Protein 4R80 (pdb70)

B-factor: mean 27.68, std 13.17, range [6.83, 86.43]

Structure (mmCIF, N/CA/C/O backbone):
data_4R80
#
_entry.id   4R80
#
_cell.length_a   56.139
_cell.length_b   70.619
_cell.length_c   41.040
_cell.angle_alpha   90.000
_cell.angle_beta   113.160
_cell.angle_gamma   90.000
#
_symmetry.space_group_name_H-M   'C 1 2 1'
#
loop_
_entity.id
_entity.type
_entity.pdbx_description
1 polymer OR486
2 water water
#
loop_
_atom_site.group_PDB
_atom_site.id
_atom_site.type_symbol
_atom_site.label_atom_id
_atom_site.label_alt_id
_atom_site.label_comp_id
_atom_site.label_asym_id
_atom_site.label_entity_id
_atom_site.label_seq_id
_atom_site.pdbx_PDB_ins_code
_atom_site.Cartn_x
_atom_site.Cartn_y
_atom_site.Cartn_z
_atom_site.occupancy
_atom_site.B_iso_or_equiv
_atom_site.auth_seq_id
_atom_site.auth_comp_id
_atom_site.auth_asym_id
_atom_site.auth_atom_id
_atom_site.pdbx_PDB_model_num
ATOM 1 N N . PRO A 1 2 ? 35.432 -0.708 7.647 1.00 49.13 1 PRO A N 1
ATOM 2 C CA . PRO A 1 2 ? 35.959 0.478 8.332 1.00 38.65 1 PRO A CA 1
ATOM 3 C C . PRO A 1 2 ? 36.620 1.469 7.374 1.00 28.53 1 PRO A C 1
ATOM 4 O O . PRO A 1 2 ? 36.946 1.110 6.240 1.00 28.02 1 PRO A O 1
ATOM 8 N N . SER A 1 3 ? 36.815 2.698 7.838 1.00 22.66 2 SER A N 1
ATOM 9 C CA . SER A 1 3 ? 37.414 3.747 7.016 1.00 31.33 2 SER A CA 1
ATOM 10 C C . SER A 1 3 ? 38.879 3.483 6.687 1.00 20.81 2 SER A C 1
ATOM 11 O O . SER A 1 3 ? 39.541 2.667 7.323 1.00 24.00 2 SER A O 1
ATOM 14 N N . GLU A 1 4 ? 39.374 4.194 5.674 1.00 14.67 3 GLU A N 1
ATOM 15 C CA . GLU A 1 4 ? 40.759 4.083 5.233 1.00 27.63 3 GLU A CA 1
ATOM 16 C C . GLU A 1 4 ? 41.791 4.401 6.321 1.00 31.10 3 GLU A C 1
ATOM 17 O O . GLU A 1 4 ? 42.779 3.680 6.473 1.00 26.33 3 GLU A O 1
ATOM 23 N N . GLU A 1 5 ? 41.560 5.471 7.070 1.00 17.43 4 GLU A N 1
ATOM 24 C CA . GLU A 1 5 ? 42.500 5.906 8.102 1.00 21.60 4 GLU A CA 1
ATOM 25 C C . GLU A 1 5 ? 42.452 5.027 9.349 1.00 18.74 4 GLU A C 1
ATOM 26 O O . GLU A 1 5 ? 43.455 4.852 10.041 1.00 25.77 4 GLU A O 1
ATOM 32 N N . GLU A 1 6 ? 41.281 4.463 9.616 1.00 17.77 5 GLU A N 1
ATOM 33 C CA . GLU A 1 6 ? 41.068 3.599 10.768 1.00 23.67 5 GLU A CA 1
ATOM 34 C C . GLU A 1 6 ? 41.805 2.277 10.586 1.00 26.69 5 GLU A C 1
ATOM 35 O O . GLU A 1 6 ? 42.305 1.695 11.547 1.00 20.55 5 GLU A O 1
ATOM 41 N N . GLU A 1 7 ? 41.870 1.811 9.341 1.00 17.90 6 GLU A N 1
ATOM 42 C CA . GLU A 1 7 ? 42.522 0.544 9.030 1.00 16.74 6 GLU A CA 1
ATOM 43 C C . GLU A 1 7 ? 44.038 0.687 8.982 1.00 21.73 6 GLU A C 1
ATOM 44 O O . GLU A 1 7 ? 44.765 -0.227 9.367 1.00 15.35 6 GLU A O 1
ATOM 50 N N . LYS A 1 8 ? 44.511 1.833 8.501 1.00 20.12 7 LYS A N 1
ATOM 51 C CA . LYS A 1 8 ? 45.940 2.115 8.490 1.00 22.09 7 LYS A CA 1
ATOM 52 C C . LYS A 1 8 ? 46.464 2.272 9.911 1.00 15.05 7 LYS A C 1
ATOM 53 O O . LYS A 1 8 ? 47.587 1.875 10.215 1.00 14.11 7 LYS A O 1
ATOM 59 N N . ARG A 1 9 ? 45.646 2.862 10.774 1.00 10.74 8 ARG A N 1
ATOM 60 C CA . ARG A 1 9 ? 46.032 3.075 12.164 1.00 17.60 8 ARG A CA 1
ATOM 61 C C . ARG A 1 9 ? 46.185 1.757 12.922 1.00 14.92 8 ARG A C 1
ATOM 62 O O . ARG A 1 9 ? 47.174 1.549 13.627 1.00 8.90 8 ARG A O 1
ATOM 70 N N . ARG A 1 10 ? 45.207 0.870 12.767 1.00 14.08 9 ARG A N 1
ATOM 71 C CA . ARG A 1 10 ? 45.243 -0.438 13.412 1.00 14.69 9 ARG A CA 1
ATOM 72 C C . ARG A 1 10 ? 46.399 -1.294 12.889 1.00 11.68 9 ARG A C 1
ATOM 73 O O . ARG A 1 10 ? 47.117 -1.928 13.665 1.00 12.65 9 ARG A O 1
ATOM 81 N N . ALA A 1 11 ? 46.580 -1.298 11.571 1.00 9.90 10 ALA A N 1
ATOM 82 C CA . ALA A 1 11 ? 47.635 -2.091 10.949 1.00 18.91 10 ALA A CA 1
ATOM 83 C C . ALA A 1 11 ? 49.004 -1.600 11.389 1.00 15.03 10 ALA A C 1
ATOM 84 O O . ALA A 1 11 ? 49.913 -2.399 11.610 1.00 12.19 10 ALA A O 1
ATOM 86 N N . LYS A 1 12 ? 49.145 -0.286 11.522 1.00 7.37 11 LYS A N 1
ATOM 87 C CA . LYS A 1 12 ? 50.406 0.296 11.963 1.00 13.14 11 LYS A CA 1
ATOM 88 C C . LYS A 1 12 ? 50.715 -0.097 13.404 1.00 14.33 11 LYS A C 1
ATOM 89 O O . LYS A 1 12 ? 51.861 -0.396 13.741 1.00 11.73 11 LYS A O 1
ATOM 95 N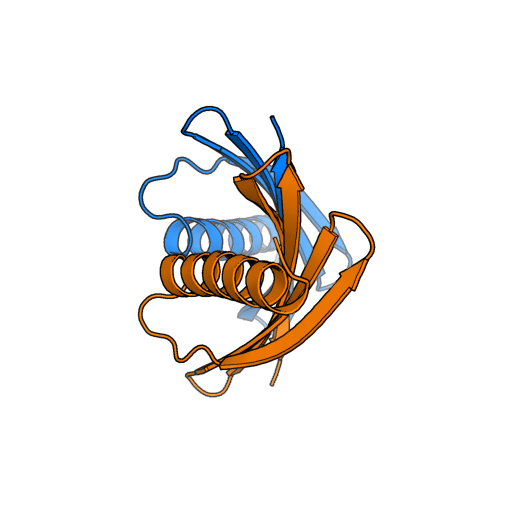 N . GLN A 1 13 ? 49.688 -0.102 14.249 1.00 12.02 12 GLN A N 1
ATOM 96 C CA . GLN A 1 13 ? 49.858 -0.447 15.656 1.00 15.49 12 GLN A CA 1
ATOM 97 C C . GLN A 1 13 ? 50.111 -1.938 15.860 1.00 12.04 12 GLN A C 1
ATOM 98 O O . GLN A 1 13 ? 50.891 -2.326 16.730 1.00 14.24 12 GLN A O 1
ATOM 104 N N . VAL A 1 14 ? 49.461 -2.769 15.051 1.00 10.69 13 VAL A N 1
ATOM 105 C CA . VAL A 1 14 ? 49.692 -4.208 15.090 1.00 12.61 13 VAL A CA 1
ATOM 106 C C . VAL A 1 14 ? 51.126 -4.472 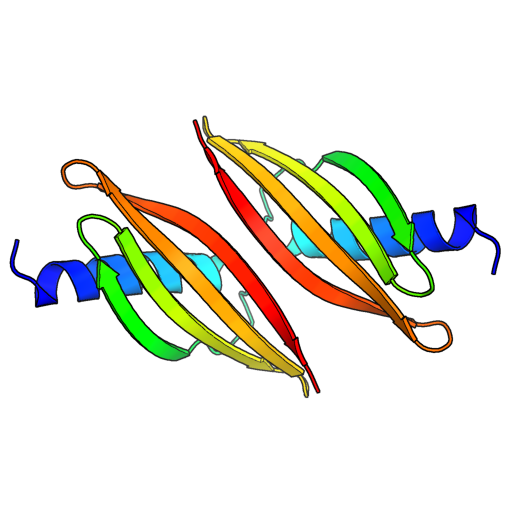14.659 1.00 12.43 13 VAL A C 1
ATOM 107 O O . VAL A 1 14 ? 51.838 -5.279 15.258 1.00 15.82 13 VAL A O 1
ATOM 111 N N . ALA A 1 15 ? 51.541 -3.763 13.618 1.00 15.19 14 ALA A N 1
ATOM 112 C CA . ALA A 1 15 ? 52.885 -3.880 13.078 1.00 12.78 14 ALA A CA 1
ATOM 113 C C . ALA A 1 15 ? 53.942 -3.394 14.064 1.00 12.82 14 ALA A C 1
ATOM 114 O O . ALA A 1 15 ? 54.966 -4.048 14.259 1.00 10.73 14 ALA A O 1
ATOM 116 N N . LYS A 1 16 ? 53.688 -2.246 14.684 1.00 13.08 15 LYS A N 1
ATOM 117 C CA . LYS A 1 16 ? 54.650 -1.642 15.598 1.00 13.08 15 LYS A CA 1
ATOM 118 C C . LYS A 1 16 ? 54.793 -2.444 16.889 1.00 15.11 15 LYS A C 1
ATOM 119 O O . LYS A 1 16 ? 55.899 -2.612 17.403 1.00 11.88 15 LYS A O 1
ATOM 125 N N . GLU A 1 17 ? 53.673 -2.940 17.405 1.00 12.44 16 GLU A N 1
ATOM 126 C CA . GLU A 1 17 ? 53.690 -3.772 18.603 1.00 17.90 16 GLU A CA 1
ATOM 127 C C . GLU A 1 17 ? 54.466 -5.051 18.326 1.00 16.95 16 GLU A C 1
ATOM 128 O O . GLU A 1 17 ? 55.174 -5.564 19.192 1.00 14.28 16 GLU A O 1
ATOM 134 N N . LYS A 1 18 ? 54.323 -5.567 17.105 1.00 10.73 17 LYS A N 1
ATOM 135 C CA . LYS A 1 18 ? 55.078 -6.730 16.665 1.00 17.12 17 LYS A CA 1
ATOM 136 C C . LYS A 1 18 ? 56.585 -6.482 16.683 1.00 18.84 17 LYS A C 1
ATOM 137 O O . LYS A 1 18 ? 57.361 -7.336 17.100 1.00 17.74 17 LYS A O 1
ATOM 143 N N . ILE A 1 19 ? 56.994 -5.299 16.226 1.00 10.98 18 ILE A N 1
ATOM 144 C CA . ILE A 1 19 ? 58.408 -4.945 16.209 1.00 15.03 18 ILE A CA 1
ATOM 145 C C . ILE A 1 19 ? 58.941 -4.686 17.617 1.00 17.93 18 ILE A C 1
ATOM 146 O O . ILE A 1 19 ? 60.072 -5.058 17.938 1.00 17.62 18 ILE A O 1
ATOM 151 N N . LEU A 1 20 ? 58.121 -4.061 18.457 1.00 20.64 19 LEU A N 1
ATOM 152 C CA . LEU A 1 20 ? 58.503 -3.776 19.838 1.00 22.53 19 LEU A CA 1
ATOM 153 C C . LEU A 1 20 ? 58.763 -5.052 20.638 1.00 21.26 19 LEU A C 1
ATOM 154 O O . LEU A 1 20 ? 59.675 -5.101 21.464 1.00 31.42 19 LEU A O 1
ATOM 159 N N . GLU A 1 21 ? 57.956 -6.078 20.392 1.00 12.02 20 GLU A N 1
ATOM 160 C CA . GLU A 1 21 ? 58.108 -7.359 21.077 1.00 28.59 20 GLU A CA 1
ATOM 161 C C . GLU A 1 21 ? 59.414 -8.053 20.701 1.00 23.32 20 GLU A C 1
ATOM 162 O O . GLU A 1 21 ? 60.096 -8.621 21.554 1.00 27.77 20 GLU A O 1
ATOM 168 N N . GLN A 1 22 ? 59.756 -8.003 19.416 1.00 18.29 21 GLN A N 1
ATOM 169 C CA . GLN A 1 22 ? 60.977 -8.625 18.918 1.00 17.09 21 GLN A CA 1
ATOM 170 C C . GLN A 1 22 ? 62.207 -7.779 19.235 1.00 21.34 21 GLN A C 1
ATOM 171 O O . GLN A 1 22 ? 63.337 -8.260 19.164 1.00 22.42 21 GLN A O 1
ATOM 177 N N . ASN A 1 23 ? 61.981 -6.516 19.583 1.00 20.93 22 ASN A N 1
ATOM 178 C CA . ASN A 1 23 ? 63.072 -5.604 19.907 1.00 22.28 22 ASN A CA 1
ATOM 179 C C . ASN A 1 23 ? 62.775 -4.808 21.175 1.00 30.47 22 ASN A C 1
ATOM 180 O O . ASN A 1 23 ? 62.407 -3.637 21.109 1.00 44.13 22 ASN A O 1
ATOM 185 N N . PRO A 1 24 ? 62.939 -5.463 22.342 1.00 25.10 23 PRO A N 1
ATOM 186 C CA . PRO A 1 24 ? 62.573 -4.912 23.656 1.00 35.12 23 PRO A CA 1
ATOM 187 C C . PRO A 1 24 ? 63.259 -3.599 24.012 1.00 47.04 23 PRO A C 1
ATOM 188 O O . PRO A 1 24 ? 62.581 -2.632 24.361 1.00 55.86 23 PRO A O 1
ATOM 192 N N . SER A 1 25 ? 64.583 -3.559 23.925 1.00 36.64 24 SER A N 1
ATOM 193 C CA . SER A 1 25 ? 65.325 -2.363 24.296 1.00 45.82 24 SER A CA 1
ATOM 194 C C . SER A 1 25 ? 65.522 -1.459 23.088 1.00 61.39 24 SER A C 1
ATOM 195 O O . SER A 1 25 ? 66.646 -1.048 22.794 1.00 69.10 24 SER A O 1
ATOM 198 N N . SER A 1 26 ? 64.435 -1.149 22.396 1.00 50.50 25 SER A N 1
ATOM 199 C CA . SER A 1 26 ? 64.533 -0.385 21.159 1.00 39.54 25 SER A CA 1
ATOM 200 C C . SER A 1 26 ? 63.439 0.661 21.003 1.00 45.41 25 SER A C 1
ATOM 201 O O . SER A 1 26 ? 62.302 0.462 21.427 1.00 40.18 25 SER A O 1
ATOM 204 N N . LYS A 1 27 ? 63.804 1.786 20.389 1.00 37.69 26 LYS A N 1
ATOM 205 C CA . LYS A 1 27 ? 62.843 2.810 19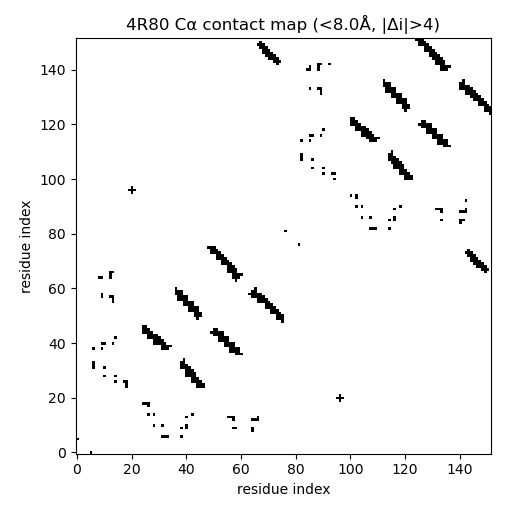.997 1.00 39.81 26 LYS A CA 1
ATOM 206 C C . LYS A 1 27 ? 62.468 2.651 18.530 1.00 31.56 26 LYS A C 1
ATOM 207 O O . LYS A 1 27 ? 63.322 2.730 17.649 1.00 31.55 26 LYS A O 1
ATOM 213 N N . VAL A 1 28 ? 61.182 2.438 18.277 1.00 27.27 27 VAL A N 1
ATOM 214 C CA . VAL A 1 28 ? 60.702 2.125 16.939 1.00 24.63 27 VAL A CA 1
ATOM 215 C C . VAL A 1 28 ? 59.864 3.263 16.368 1.00 30.73 27 VAL A C 1
ATOM 216 O O . VAL A 1 28 ? 58.869 3.672 16.965 1.00 36.63 27 VAL A O 1
ATOM 220 N N . GLN A 1 29 ? 60.272 3.772 15.210 1.00 21.37 28 GLN A N 1
ATOM 221 C CA . GLN A 1 29 ? 59.507 4.812 14.532 1.00 27.91 28 GLN A CA 1
ATOM 222 C C . GLN A 1 29 ? 58.923 4.292 13.220 1.00 23.08 28 GLN A C 1
ATOM 223 O O . GLN A 1 29 ? 59.565 3.530 12.498 1.00 16.60 28 GLN A O 1
ATOM 229 N N . VAL A 1 30 ? 57.693 4.702 12.928 1.00 25.60 29 VAL A N 1
ATOM 230 C CA . VAL A 1 30 ? 57.030 4.325 11.686 1.00 19.10 29 VAL A CA 1
ATOM 231 C C . VAL A 1 30 ? 57.184 5.443 10.666 1.00 16.98 29 VAL A C 1
ATOM 232 O O . VAL A 1 30 ? 56.836 6.591 10.938 1.00 23.11 29 VAL A O 1
ATOM 236 N N . ARG A 1 31 ? 57.701 5.106 9.489 1.00 20.16 30 ARG A N 1
ATOM 237 C CA . ARG A 1 31 ? 57.997 6.122 8.487 1.00 18.01 30 ARG A CA 1
ATOM 238 C C . ARG A 1 31 ? 56.947 6.217 7.388 1.00 11.26 30 ARG A C 1
ATOM 239 O O . ARG A 1 31 ? 56.731 7.291 6.827 1.00 16.09 30 ARG A O 1
ATOM 247 N N . ARG A 1 32 ? 56.298 5.102 7.078 1.00 13.70 31 ARG A N 1
ATOM 248 C CA . ARG A 1 32 ? 55.268 5.113 6.047 1.00 12.44 31 ARG A CA 1
ATOM 249 C C . ARG A 1 32 ? 54.285 3.960 6.191 1.00 15.13 31 ARG A C 1
ATOM 250 O O . ARG A 1 32 ? 54.668 2.828 6.487 1.00 12.62 31 ARG A O 1
ATOM 258 N N . VAL A 1 33 ? 53.011 4.267 5.984 1.00 22.93 32 VAL A N 1
ATOM 259 C CA . VAL A 1 33 ? 51.969 3.255 5.966 1.00 21.15 32 VAL A CA 1
ATOM 260 C C . VAL A 1 33 ? 51.259 3.316 4.622 1.00 18.72 32 VAL A C 1
ATOM 261 O O . VAL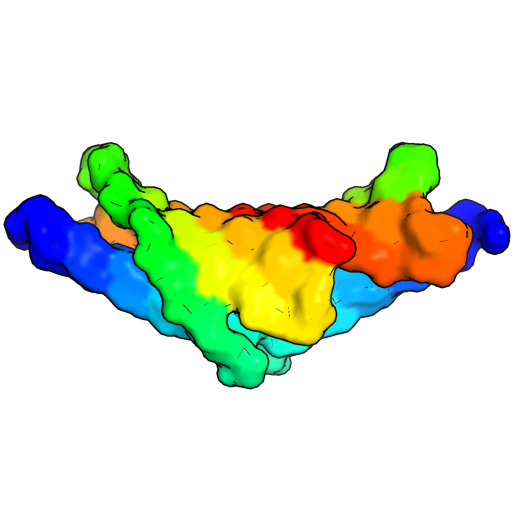 A 1 33 ? 50.811 4.379 4.194 1.00 23.67 32 VAL A O 1
ATOM 265 N N . GLN A 1 34 ? 51.161 2.171 3.957 1.00 16.15 33 GLN A N 1
ATOM 266 C CA . GLN A 1 34 ? 50.555 2.108 2.635 1.00 15.51 33 GLN A CA 1
ATOM 267 C C . GLN A 1 34 ? 49.575 0.949 2.525 1.00 16.36 33 GLN A C 1
ATOM 268 O O . GLN A 1 34 ? 49.872 -0.170 2.940 1.00 14.27 33 GLN A O 1
ATOM 274 N N . LYS A 1 35 ? 48.409 1.224 1.954 1.00 18.95 34 LYS A N 1
ATOM 275 C CA . LYS A 1 35 ? 47.359 0.223 1.841 1.00 19.34 34 LYS A CA 1
ATOM 276 C C . LYS A 1 35 ? 47.118 -0.172 0.391 1.00 16.32 34 LYS A C 1
ATOM 277 O O . LYS A 1 35 ? 47.006 0.680 -0.489 1.00 10.27 34 LYS A O 1
ATOM 283 N N . GLN A 1 36 ? 47.040 -1.478 0.160 1.00 20.70 35 GLN A N 1
ATOM 284 C CA . GLN A 1 36 ? 46.752 -2.025 -1.158 1.00 21.48 35 GLN A CA 1
ATOM 285 C C . GLN A 1 36 ? 45.739 -3.155 -1.012 1.00 18.09 35 GLN A C 1
ATOM 286 O O . GLN A 1 36 ? 46.106 -4.299 -0.750 1.00 17.92 35 GLN A O 1
ATOM 292 N N . GLY A 1 37 ? 44.462 -2.823 -1.171 1.00 18.05 36 GLY A N 1
ATOM 293 C CA . GLY A 1 37 ? 43.395 -3.792 -0.995 1.00 21.03 36 GLY A CA 1
ATOM 294 C C . GLY A 1 37 ? 43.190 -4.096 0.476 1.00 25.96 36 GLY A C 1
ATOM 295 O O . GLY A 1 37 ? 42.935 -3.193 1.268 1.00 29.70 36 GLY A O 1
ATOM 296 N N . ASN A 1 38 ? 43.304 -5.367 0.845 1.00 21.31 37 ASN A N 1
ATOM 297 C CA . ASN A 1 38 ? 43.216 -5.758 2.248 1.00 22.32 37 ASN A CA 1
ATOM 298 C C . ASN A 1 38 ? 44.600 -5.956 2.858 1.00 24.08 37 ASN A C 1
ATOM 299 O O . ASN A 1 38 ? 44.737 -6.462 3.972 1.00 16.42 37 ASN A O 1
ATOM 304 N N . THR A 1 39 ? 45.626 -5.560 2.111 1.00 21.10 38 THR A N 1
ATOM 305 C CA . THR A 1 39 ? 47.002 -5.679 2.573 1.00 2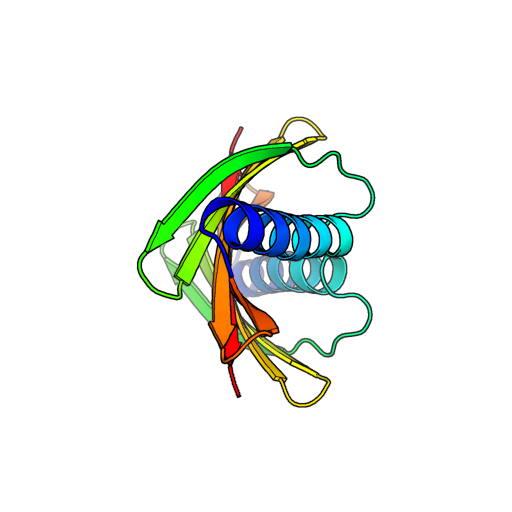1.20 38 THR A CA 1
ATOM 306 C C . THR A 1 39 ? 47.589 -4.302 2.862 1.00 22.77 38 THR A C 1
ATOM 307 O O . THR A 1 39 ? 47.539 -3.409 2.018 1.00 14.04 38 THR A O 1
ATOM 311 N N . ILE A 1 40 ? 48.142 -4.132 4.058 1.00 17.80 39 ILE A N 1
ATOM 312 C CA . ILE A 1 40 ? 48.776 -2.871 4.425 1.00 19.47 39 ILE A CA 1
ATOM 313 C C . ILE A 1 40 ? 50.262 -3.049 4.730 1.00 11.46 39 ILE A C 1
ATOM 314 O O . ILE A 1 40 ? 50.655 -3.924 5.502 1.00 13.43 39 ILE A O 1
ATOM 319 N N . ARG A 1 41 ? 51.082 -2.203 4.116 1.00 11.02 40 ARG A N 1
ATOM 320 C CA . ARG A 1 41 ? 52.528 -2.270 4.276 1.00 13.88 40 ARG A CA 1
ATOM 321 C C . ARG A 1 41 ? 53.029 -1.157 5.186 1.00 12.89 40 ARG A C 1
ATOM 322 O O . ARG A 1 41 ? 52.836 0.024 4.902 1.00 12.55 40 ARG A O 1
ATOM 330 N N . VAL A 1 42 ? 53.665 -1.544 6.287 1.00 9.53 41 VAL A N 1
ATOM 331 C CA . VAL A 1 42 ? 54.165 -0.582 7.260 1.00 11.36 41 VAL A CA 1
ATOM 332 C C . VAL A 1 42 ? 55.689 -0.607 7.302 1.00 12.46 41 VAL A C 1
ATOM 333 O O . VAL A 1 42 ? 56.301 -1.642 7.567 1.00 10.76 41 VAL A O 1
ATOM 337 N N . GLU A 1 43 ? 56.292 0.544 7.025 1.00 14.96 42 GLU A N 1
ATOM 338 C CA . GLU A 1 43 ? 57.740 0.685 7.033 1.00 15.29 42 GLU A CA 1
ATOM 339 C C . GLU A 1 43 ? 58.195 1.299 8.352 1.00 11.07 42 GLU A C 1
ATOM 340 O O . GLU A 1 43 ? 57.741 2.378 8.732 1.00 15.45 42 GLU A O 1
ATOM 346 N N . LEU A 1 44 ? 59.096 0.611 9.048 1.00 13.91 43 LEU A N 1
ATOM 347 C CA . LEU A 1 44 ? 59.596 1.094 10.330 1.00 15.06 43 LEU A CA 1
ATOM 348 C C . LEU A 1 44 ? 61.117 1.116 10.323 1.00 14.78 43 LEU A C 1
ATOM 349 O O . LEU A 1 44 ? 61.758 0.362 9.592 1.00 13.95 43 LEU A O 1
ATOM 354 N N . GLU A 1 45 ? 61.691 1.992 11.150 1.00 23.39 44 GLU A N 1
ATOM 355 C CA . GLU A 1 45 ? 63.138 2.120 11.250 1.00 20.10 44 GLU A CA 1
ATOM 356 C C . GLU A 1 45 ? 63.600 2.059 12.702 1.00 21.79 44 GLU A C 1
ATOM 357 O O . GLU A 1 45 ? 63.018 2.689 13.580 1.00 24.55 44 GLU A O 1
ATOM 363 N N . ILE A 1 46 ? 64.661 1.289 12.940 1.00 38.86 45 ILE A N 1
ATOM 364 C CA . ILE A 1 46 ? 65.290 1.200 14.253 1.00 31.32 45 ILE A CA 1
ATOM 365 C C . ILE A 1 46 ? 66.724 1.722 14.194 1.00 30.92 45 ILE A C 1
ATOM 366 O O . ILE A 1 46 ? 67.481 1.381 13.286 1.00 44.07 45 ILE A O 1
ATOM 371 N N . THR A 1 47 ? 67.095 2.550 15.169 1.00 32.51 46 THR A N 1
ATOM 372 C CA . THR A 1 47 ? 68.449 3.089 15.239 1.00 38.74 46 THR A CA 1
ATOM 373 C C . THR A 1 47 ? 69.003 2.949 16.651 1.00 42.99 46 THR A C 1
ATOM 374 O O . THR A 1 47 ? 68.718 3.752 17.536 1.00 68.14 46 THR A O 1
ATOM 378 N N . GLU A 1 48 ? 69.800 1.900 16.853 1.00 50.86 47 GLU A N 1
ATOM 379 C CA . GLU A 1 48 ? 70.365 1.593 18.159 1.00 54.88 47 GLU A CA 1
ATOM 380 C C . GLU A 1 48 ? 71.730 0.924 18.019 1.00 53.93 47 GLU A C 1
ATOM 381 O O . GLU A 1 48 ? 71.967 0.177 17.067 1.00 41.27 47 GLU A O 1
ATOM 387 N N . ASN A 1 49 ? 72.619 1.209 18.964 1.00 51.25 48 ASN A N 1
ATOM 388 C CA . ASN A 1 49 ? 73.941 0.583 19.031 1.00 42.23 48 ASN A CA 1
ATOM 389 C C . ASN A 1 49 ? 74.746 0.734 17.743 1.00 48.56 48 ASN A C 1
ATOM 390 O O . ASN A 1 49 ? 75.388 -0.210 17.283 1.00 39.64 48 ASN A O 1
ATOM 395 N N . GLY A 1 50 ? 74.708 1.934 17.170 1.00 47.38 49 GLY A N 1
ATOM 396 C CA . GLY A 1 50 ? 75.456 2.235 15.964 1.00 42.76 49 GLY A CA 1
ATOM 397 C C . GLY A 1 50 ? 74.998 1.475 14.734 1.00 48.25 49 GLY A C 1
ATOM 398 O O . GLY A 1 50 ? 75.754 1.332 13.773 1.00 53.74 49 GLY A O 1
ATOM 399 N N . LYS A 1 51 ? 73.764 0.982 14.759 1.00 39.00 50 LYS A N 1
ATOM 400 C CA . LYS A 1 51 ? 73.203 0.278 13.610 1.00 34.19 50 LYS A CA 1
ATOM 401 C C . LYS A 1 51 ? 71.857 0.857 13.181 1.00 30.49 50 LYS A C 1
ATOM 402 O O . LYS A 1 51 ? 71.107 1.387 13.999 1.00 27.56 50 LYS A O 1
ATOM 408 N N . LYS A 1 52 ? 71.562 0.747 11.890 1.00 36.49 51 LYS A N 1
ATOM 409 C CA . LYS A 1 52 ? 70.303 1.228 11.339 1.00 29.94 51 LYS A CA 1
ATOM 410 C C . LYS A 1 52 ? 69.587 0.109 10.592 1.00 25.15 51 LYS A C 1
ATOM 411 O O . LYS A 1 52 ? 70.083 -0.396 9.585 1.00 28.61 51 LYS A O 1
ATOM 417 N N . THR A 1 53 ? 68.420 -0.277 11.095 1.00 24.48 52 THR A N 1
ATOM 418 C CA . THR A 1 53 ? 67.665 -1.388 10.524 1.00 23.99 52 THR A CA 1
ATOM 419 C C . THR A 1 53 ? 66.337 -0.932 9.930 1.00 20.36 52 THR A C 1
ATOM 420 O O . THR A 1 53 ? 65.480 -0.404 10.638 1.00 13.58 52 THR A O 1
ATOM 424 N N . ASN A 1 54 ? 66.174 -1.137 8.628 1.00 18.31 53 ASN A N 1
ATOM 425 C CA . ASN A 1 54 ? 64.923 -0.822 7.951 1.00 19.32 53 ASN A CA 1
ATOM 426 C C . ASN A 1 54 ? 63.992 -2.026 7.966 1.00 17.83 53 ASN A C 1
ATOM 427 O O . ASN A 1 54 ? 64.364 -3.114 7.528 1.00 18.42 53 ASN A O 1
ATOM 432 N N . ILE A 1 55 ? 62.779 -1.829 8.471 1.00 19.57 54 ILE A N 1
ATOM 433 C CA . ILE A 1 55 ? 61.832 -2.927 8.607 1.00 19.31 54 ILE A CA 1
ATOM 434 C C . ILE A 1 55 ? 60.555 -2.693 7.810 1.00 16.70 54 ILE A C 1
ATOM 435 O O . ILE A 1 55 ? 59.938 -1.632 7.902 1.00 13.45 54 ILE A O 1
ATOM 440 N N . THR A 1 56 ? 60.176 -3.688 7.015 1.00 16.56 55 THR A N 1
ATOM 441 C CA . THR A 1 56 ? 58.906 -3.668 6.302 1.00 15.14 55 THR A CA 1
ATOM 442 C C . THR A 1 56 ? 58.027 -4.825 6.764 1.00 15.85 55 THR A C 1
ATOM 443 O O . THR A 1 56 ? 58.390 -5.989 6.605 1.00 10.97 55 THR A O 1
ATOM 447 N N . VAL A 1 57 ? 56.879 -4.502 7.348 1.00 16.43 56 VAL A N 1
ATOM 448 C CA . VAL A 1 57 ? 55.932 -5.521 7.793 1.00 16.62 56 VAL A CA 1
ATOM 449 C C . VAL A 1 57 ? 54.610 -5.450 7.033 1.00 16.35 56 VAL A C 1
ATOM 450 O O . VAL A 1 57 ? 53.969 -4.400 6.969 1.00 22.74 56 VAL A O 1
ATOM 454 N N . GLU A 1 58 ? 54.219 -6.573 6.440 1.00 13.21 57 GLU A N 1
ATOM 455 C CA . GLU A 1 58 ? 52.946 -6.678 5.738 1.00 13.55 57 GLU A CA 1
ATOM 456 C C . GLU A 1 58 ? 51.816 -7.148 6.653 1.00 18.59 57 GLU A C 1
ATOM 457 O O . GLU A 1 58 ? 51.844 -8.267 7.163 1.00 10.69 57 GLU A O 1
ATOM 463 N N . VAL A 1 59 ? 50.831 -6.280 6.865 1.00 14.14 58 VAL A N 1
ATOM 464 C CA . VAL A 1 59 ? 49.678 -6.610 7.695 1.00 11.93 58 VAL A CA 1
ATOM 465 C C . VAL A 1 59 ? 48.476 -6.912 6.809 1.00 17.50 58 VAL A C 1
ATOM 466 O O . VAL A 1 59 ? 48.179 -6.172 5.871 1.00 14.84 58 VAL A O 1
ATOM 470 N N . GLU A 1 60 ? 47.790 -8.020 7.102 1.00 13.21 59 GLU A N 1
ATOM 471 C CA . GLU A 1 60 ? 46.627 -8.424 6.320 1.00 13.30 59 GLU A CA 1
ATOM 472 C C . GLU A 1 60 ? 45.314 -8.304 7.090 1.00 18.21 59 GLU A C 1
ATOM 473 O O . GLU A 1 60 ? 45.209 -8.739 8.236 1.00 12.87 59 GLU A O 1
ATOM 479 N N . LYS A 1 61 ? 44.309 -7.715 6.440 1.00 18.03 60 LYS A N 1
ATOM 480 C CA . LYS A 1 61 ? 42.967 -7.620 7.001 1.00 20.34 60 LYS A CA 1
ATOM 481 C C . LYS A 1 61 ? 42.096 -8.780 6.532 1.00 28.90 60 LYS A C 1
ATOM 482 O O . LYS A 1 61 ? 41.798 -8.900 5.343 1.00 27.53 60 LYS A O 1
ATOM 488 N N . GLN A 1 62 ? 41.694 -9.629 7.469 1.00 26.48 61 GLN A N 1
ATOM 489 C CA . GLN A 1 62 ? 40.840 -10.771 7.161 1.00 23.43 61 GLN A CA 1
ATOM 490 C C . GLN A 1 62 ? 39.547 -10.651 7.954 1.00 26.73 61 GLN A C 1
ATOM 491 O O . GLN A 1 62 ? 39.509 -10.960 9.144 1.00 25.47 61 GLN A O 1
ATOM 497 N N . GLY A 1 63 ? 38.490 -10.194 7.290 1.00 36.26 62 GLY A N 1
ATOM 498 C CA . GLY A 1 63 ? 37.247 -9.883 7.969 1.00 27.36 62 GLY A CA 1
ATOM 499 C C . GLY A 1 63 ? 37.422 -8.582 8.727 1.00 31.42 62 GLY A C 1
ATOM 500 O O . GLY A 1 63 ? 37.249 -7.501 8.164 1.00 39.02 62 GLY A O 1
ATOM 501 N N . ASN A 1 64 ? 37.771 -8.682 10.005 1.00 32.13 63 ASN A N 1
ATOM 502 C CA . ASN A 1 64 ? 38.111 -7.499 10.787 1.00 35.60 63 ASN A CA 1
ATOM 503 C C . ASN A 1 64 ? 39.301 -7.732 11.715 1.00 37.18 63 ASN A C 1
ATOM 504 O O . ASN A 1 64 ? 39.503 -6.994 12.680 1.00 37.37 63 ASN A O 1
ATOM 509 N N . THR A 1 65 ? 40.083 -8.764 11.423 1.00 38.72 64 THR A N 1
ATOM 510 C CA . THR A 1 65 ? 41.312 -9.011 12.164 1.00 33.50 64 THR A CA 1
ATOM 511 C C . THR A 1 65 ? 42.508 -8.550 11.344 1.00 28.59 64 THR A C 1
ATOM 512 O O . THR A 1 65 ? 42.557 -8.760 10.132 1.00 24.65 64 THR A O 1
ATOM 516 N N . PHE A 1 66 ? 43.467 -7.916 12.007 1.00 23.25 65 PHE A N 1
ATOM 517 C CA . PHE A 1 66 ? 44.682 -7.470 11.340 1.00 19.46 65 PHE A CA 1
ATOM 518 C C . PHE A 1 66 ? 45.874 -8.308 11.781 1.00 17.36 65 PHE A C 1
ATOM 519 O O . PHE A 1 66 ? 46.346 -8.194 12.912 1.00 20.60 65 PHE A O 1
ATOM 527 N N . THR A 1 67 ? 46.354 -9.151 10.874 1.00 13.66 66 THR A N 1
ATOM 528 C CA . THR A 1 67 ? 47.402 -10.109 11.195 1.00 18.34 66 THR A CA 1
ATOM 529 C C . THR A 1 67 ? 48.661 -9.856 10.373 1.00 11.24 66 THR A C 1
ATOM 530 O O . THR A 1 67 ? 48.593 -9.637 9.164 1.00 10.12 66 THR A O 1
ATOM 534 N N . VAL A 1 68 ? 49.808 -9.882 11.042 1.00 11.29 67 VAL A N 1
ATOM 535 C CA . VAL A 1 68 ? 51.092 -9.782 10.366 1.00 12.92 67 VAL A CA 1
ATOM 536 C C . VAL A 1 68 ? 51.310 -11.043 9.538 1.00 11.98 67 VAL A C 1
ATOM 537 O O . VAL A 1 68 ? 51.079 -12.149 10.020 1.00 22.19 67 VAL A O 1
ATOM 541 N N . LYS A 1 69 ? 51.737 -10.877 8.289 1.00 16.35 68 LYS A N 1
ATOM 542 C CA . LYS A 1 69 ? 51.945 -12.018 7.403 1.00 17.71 68 LYS A CA 1
ATOM 543 C C . LYS A 1 69 ? 53.386 -12.112 6.909 1.00 17.46 68 LYS A C 1
ATOM 544 O O . LYS A 1 69 ? 53.889 -13.207 6.658 1.00 20.65 68 LYS A O 1
ATOM 550 N N . ARG A 1 70 ? 54.051 -10.967 6.784 1.00 20.53 69 ARG A N 1
ATOM 551 C CA . ARG A 1 70 ? 55.433 -10.934 6.307 1.00 23.00 69 ARG A CA 1
ATOM 552 C C . ARG A 1 70 ? 56.251 -9.824 6.972 1.00 17.98 69 ARG A C 1
ATOM 553 O O . ARG A 1 70 ? 55.787 -8.692 7.108 1.00 20.35 69 ARG A O 1
ATOM 561 N N . ILE A 1 71 ? 57.469 -10.163 7.386 1.00 20.30 70 ILE A N 1
ATOM 562 C CA . ILE A 1 71 ? 58.381 -9.200 7.999 1.00 22.11 70 ILE A CA 1
ATOM 563 C C . ILE A 1 71 ? 59.745 -9.234 7.319 1.00 18.50 70 ILE A C 1
ATOM 564 O O . ILE A 1 71 ? 60.372 -10.289 7.225 1.00 21.08 70 ILE A O 1
ATOM 569 N N . THR A 1 72 ? 60.204 -8.079 6.846 1.00 15.96 71 THR A N 1
ATOM 570 C CA . THR A 1 72 ? 61.505 -7.993 6.190 1.00 14.44 71 THR A CA 1
ATOM 571 C C . THR A 1 72 ? 62.436 -6.981 6.859 1.00 15.22 71 THR A C 1
ATOM 572 O O . THR A 1 72 ? 62.120 -5.794 6.944 1.00 15.18 71 THR A O 1
ATOM 576 N N . GLU A 1 73 ? 63.581 -7.462 7.335 1.00 16.84 72 GLU A N 1
ATOM 577 C CA . GLU A 1 73 ? 64.570 -6.607 7.990 1.00 11.58 72 GLU A CA 1
ATOM 578 C C . GLU A 1 73 ? 65.895 -6.547 7.238 1.00 13.92 72 GLU A C 1
ATOM 579 O O . GLU A 1 73 ? 66.375 -7.547 6.715 1.00 15.38 72 GLU A O 1
ATOM 585 N N . THR A 1 74 ? 66.480 -5.353 7.193 1.00 10.37 73 THR A N 1
ATOM 586 C CA . THR A 1 74 ? 67.791 -5.145 6.595 1.00 20.91 73 THR A CA 1
ATOM 587 C C . THR A 1 74 ? 68.641 -4.281 7.518 1.00 20.77 73 THR A C 1
ATOM 588 O O . THR A 1 74 ? 68.247 -3.171 7.877 1.00 25.10 73 THR A O 1
ATOM 592 N N . VAL A 1 75 ? 69.806 -4.793 7.897 1.00 15.84 74 VAL A N 1
ATOM 593 C CA . VAL A 1 75 ? 70.675 -4.090 8.830 1.00 22.49 74 VAL A CA 1
ATOM 594 C C . VAL A 1 75 ? 71.848 -3.452 8.100 1.00 23.90 74 VAL A C 1
ATOM 595 O O . VAL A 1 75 ? 72.530 -4.104 7.311 1.00 31.44 74 VAL A O 1
ATOM 599 N N . GLY A 1 76 ? 72.077 -2.171 8.371 1.00 20.41 75 GLY A N 1
ATOM 600 C CA . GLY A 1 76 ? 73.150 -1.435 7.728 1.00 27.86 75 GLY A CA 1
ATOM 601 C C . GLY A 1 76 ? 74.060 -0.737 8.719 1.00 30.80 75 GLY A C 1
ATOM 602 O O . GLY A 1 76 ? 74.010 -1.014 9.919 1.00 28.94 75 GLY A O 1
ATOM 603 N N . SER A 1 77 ? 74.886 0.173 8.208 1.00 47.05 76 SER A N 1
ATOM 604 C CA . SER A 1 77 ? 75.843 0.925 9.019 1.00 33.33 76 SER A CA 1
ATOM 605 C C . SER A 1 77 ? 76.791 0.013 9.795 1.00 30.64 76 SER A C 1
ATOM 606 O O . SER A 1 77 ? 77.934 0.378 10.068 1.00 38.97 76 SER A O 1
ATOM 609 N N . PRO B 1 2 ? 89.026 -20.073 8.226 1.00 51.55 1 PRO B N 1
ATOM 610 C CA . PRO B 1 2 ? 88.422 -21.235 8.888 1.00 34.69 1 PRO B CA 1
ATOM 611 C C . PRO B 1 2 ? 87.848 -22.209 7.870 1.00 34.42 1 PRO B C 1
ATOM 612 O O . PRO B 1 2 ? 87.675 -21.843 6.710 1.00 32.76 1 PRO B O 1
ATOM 616 N N . SER B 1 3 ? 87.571 -23.437 8.297 1.00 27.93 2 SER B N 1
ATOM 617 C CA . SER B 1 3 ? 87.003 -24.445 7.409 1.00 23.68 2 SER B CA 1
ATOM 618 C C . SER B 1 3 ? 85.569 -24.100 7.009 1.00 26.19 2 SER B C 1
ATOM 619 O O . SER B 1 3 ? 84.927 -23.260 7.639 1.00 28.48 2 SER B O 1
ATOM 622 N N . GLU B 1 4 ? 85.083 -24.752 5.956 1.00 21.57 3 GLU B N 1
ATOM 623 C CA . GLU B 1 4 ? 83.718 -24.552 5.471 1.00 24.99 3 GLU B CA 1
ATOM 624 C C . GLU B 1 4 ? 82.664 -24.846 6.534 1.00 28.03 3 GLU B C 1
ATOM 625 O O . GLU B 1 4 ? 81.697 -24.098 6.682 1.00 24.58 3 GLU B O 1
ATOM 631 N N . GLU B 1 5 ? 82.850 -25.937 7.273 1.00 17.89 4 GLU B N 1
ATOM 632 C CA . GLU B 1 5 ? 81.883 -26.356 8.279 1.00 22.07 4 GLU B CA 1
ATOM 633 C C . GLU B 1 5 ? 81.924 -25.469 9.517 1.00 20.23 4 GLU B C 1
ATOM 634 O O . GLU B 1 5 ? 80.916 -25.260 10.185 1.00 23.05 4 GLU B O 1
ATOM 640 N N . GLU B 1 6 ? 83.106 -24.920 9.802 1.00 15.07 5 GLU B N 1
ATOM 641 C CA . GLU B 1 6 ? 83.284 -24.072 10.969 1.00 25.59 5 GLU B CA 1
ATOM 642 C C . GLU B 1 6 ? 82.550 -22.747 10.758 1.00 30.22 5 GLU B C 1
ATOM 643 O O . GLU B 1 6 ? 82.012 -22.168 11.701 1.00 18.71 5 GLU B O 1
ATOM 649 N N . GLU B 1 7 ? 82.514 -22.284 9.512 1.00 25.48 6 GLU B N 1
ATOM 650 C CA . GLU B 1 7 ? 81.852 -21.027 9.176 1.00 15.68 6 GLU B CA 1
ATOM 651 C C . GLU B 1 7 ? 80.338 -21.184 9.080 1.00 17.95 6 GLU B C 1
ATOM 652 O O . GLU B 1 7 ? 79.586 -20.281 9.439 1.00 14.16 6 GLU B O 1
ATOM 658 N N . LYS B 1 8 ? 79.896 -22.334 8.579 1.00 17.07 7 LYS B N 1
ATOM 659 C CA . LYS B 1 8 ? 78.472 -22.631 8.493 1.00 29.07 7 LYS B CA 1
ATOM 660 C C . LYS B 1 8 ? 77.879 -22.793 9.889 1.00 18.57 7 LYS B C 1
ATOM 661 O O . LYS B 1 8 ? 76.741 -22.401 10.141 1.00 14.13 7 LYS B O 1
ATOM 667 N N . ARG B 1 9 ? 78.660 -23.377 10.793 1.00 20.69 8 ARG B N 1
ATOM 668 C CA . ARG B 1 9 ? 78.229 -23.577 12.170 1.00 18.42 8 ARG B CA 1
ATOM 669 C C . ARG B 1 9 ? 78.074 -22.244 12.892 1.00 17.12 8 ARG B C 1
ATOM 670 O O . ARG B 1 9 ? 77.068 -22.003 13.559 1.00 13.55 8 ARG B O 1
ATOM 678 N N . ARG B 1 10 ? 79.075 -21.380 12.750 1.00 21.32 9 ARG B N 1
ATOM 679 C CA . ARG B 1 10 ? 79.062 -20.071 13.396 1.00 19.57 9 ARG B CA 1
ATOM 680 C C . ARG B 1 10 ? 77.938 -19.182 12.878 1.00 17.80 9 ARG B C 1
ATOM 681 O O . ARG B 1 10 ? 77.240 -18.536 13.658 1.00 18.39 9 ARG B O 1
ATOM 689 N N . ALA B 1 11 ? 77.770 -19.154 11.561 1.00 19.17 10 ALA B N 1
ATOM 690 C CA . ALA B 1 11 ? 76.735 -18.336 10.939 1.00 15.95 10 ALA B CA 1
ATOM 691 C C . ALA B 1 11 ? 75.343 -18.815 11.335 1.00 15.18 10 ALA B C 1
ATOM 692 O O . ALA B 1 11 ? 74.436 -18.010 11.544 1.00 8.98 10 ALA B O 1
ATOM 694 N N . LYS B 1 12 ? 75.184 -20.130 11.437 1.00 14.41 11 LYS B N 1
ATOM 695 C CA . LYS B 1 12 ? 73.910 -20.723 11.826 1.00 17.71 11 LYS B CA 1
ATOM 696 C C . LYS B 1 12 ? 73.549 -20.353 13.261 1.00 16.18 11 LYS B C 1
ATOM 697 O O . LYS B 1 12 ? 72.391 -20.075 13.568 1.00 16.64 11 LYS B O 1
ATOM 703 N N . GLN B 1 13 ? 74.550 -20.352 14.135 1.00 14.37 12 GLN B N 1
ATOM 704 C CA . GLN B 1 13 ? 74.340 -20.015 15.538 1.00 18.50 12 GLN B CA 1
ATOM 705 C C . GLN B 1 13 ? 74.081 -18.523 15.737 1.00 13.72 12 GLN B C 1
ATOM 706 O O . GLN B 1 13 ? 73.310 -18.133 16.612 1.00 14.99 12 GLN B O 1
ATOM 712 N N . VAL B 1 14 ? 74.729 -17.695 14.924 1.00 12.43 13 VAL B N 1
ATOM 713 C CA . VAL B 1 14 ? 74.495 -16.256 14.956 1.00 12.93 13 VAL B CA 1
ATOM 714 C C . VAL B 1 14 ? 73.063 -15.957 14.525 1.00 10.33 13 VAL B C 1
ATOM 715 O O . VAL B 1 14 ? 72.373 -15.142 15.138 1.00 13.98 13 VAL B O 1
ATOM 719 N N . ALA B 1 15 ? 72.623 -16.634 13.470 1.00 20.48 14 ALA B N 1
ATOM 720 C CA . ALA B 1 15 ? 71.270 -16.472 12.955 1.00 15.07 14 ALA B CA 1
ATOM 721 C C . ALA B 1 15 ? 70.226 -16.973 13.947 1.00 14.76 14 ALA B C 1
ATOM 722 O O . ALA B 1 15 ? 69.212 -16.317 14.176 1.00 14.43 14 ALA B O 1
ATOM 724 N N . LYS B 1 16 ? 70.482 -18.138 14.537 1.00 19.78 15 LYS B N 1
ATOM 725 C CA . LYS B 1 16 ? 69.531 -18.762 15.452 1.00 12.64 15 LYS B CA 1
ATOM 726 C C . LYS B 1 16 ? 69.396 -17.986 16.757 1.00 12.11 15 LYS B C 1
ATOM 727 O O . LYS B 1 16 ? 68.295 -17.842 17.290 1.00 16.67 15 LYS B O 1
ATOM 733 N N . GLU B 1 17 ? 70.518 -17.489 17.266 1.00 10.20 16 GLU B N 1
ATOM 734 C CA . GLU B 1 17 ? 70.516 -16.681 18.478 1.00 16.81 16 GLU B CA 1
ATOM 735 C C . GLU B 1 17 ? 69.725 -15.399 18.250 1.00 19.08 16 GLU B C 1
ATOM 736 O O . GLU B 1 17 ? 69.018 -14.926 19.139 1.00 16.09 16 GLU B O 1
ATOM 742 N N . LYS B 1 18 ? 69.850 -14.848 17.047 1.00 12.18 17 LYS B N 1
ATOM 743 C CA . LYS B 1 18 ? 69.111 -13.655 16.657 1.00 15.98 17 LYS B CA 1
ATOM 744 C C . LYS B 1 18 ? 67.603 -13.901 16.695 1.00 16.11 17 LYS B C 1
ATOM 745 O O . LYS B 1 18 ? 66.839 -13.058 17.165 1.00 7.28 17 LYS B O 1
ATOM 751 N N . ILE B 1 19 ? 67.185 -15.065 16.204 1.00 11.93 18 ILE B N 1
ATOM 752 C CA . ILE B 1 19 ? 65.772 -15.434 16.181 1.00 11.13 18 ILE B CA 1
ATOM 753 C C . ILE B 1 19 ? 65.234 -15.752 17.576 1.00 14.61 18 ILE B C 1
ATOM 754 O O . ILE B 1 19 ? 64.105 -15.390 17.911 1.00 23.69 18 ILE B O 1
ATOM 759 N N . LEU B 1 20 ? 66.049 -16.425 18.383 1.00 12.51 19 LEU B N 1
ATOM 760 C CA . LEU B 1 20 ? 65.683 -16.748 19.759 1.00 16.69 19 LEU B CA 1
ATOM 761 C C . LEU B 1 20 ? 65.489 -15.470 20.563 1.00 20.25 19 LEU B C 1
ATOM 762 O O . LEU B 1 20 ? 64.613 -15.385 21.424 1.00 26.38 19 LEU B O 1
ATOM 767 N N . GLU B 1 21 ? 66.323 -14.480 20.267 1.00 14.57 20 GLU B N 1
ATOM 768 C CA . GLU B 1 21 ? 66.289 -13.193 20.943 1.00 19.11 20 GLU B CA 1
ATOM 769 C C . GLU B 1 21 ? 64.982 -12.466 20.652 1.00 24.19 20 GLU B C 1
ATOM 770 O O . GLU B 1 21 ? 64.358 -11.899 21.547 1.00 20.64 20 GLU B O 1
ATOM 776 N N . GLN B 1 22 ? 64.567 -12.495 19.385 1.00 13.69 21 GLN B N 1
ATOM 777 C CA . GLN B 1 22 ? 63.337 -11.843 18.953 1.00 13.07 21 GLN B CA 1
ATOM 778 C C . GLN B 1 22 ? 62.075 -12.650 19.267 1.00 19.15 21 GLN B C 1
ATOM 779 O O . GLN B 1 22 ? 60.970 -12.111 19.259 1.00 23.34 21 GLN B O 1
ATOM 785 N N . ASN B 1 23 ? 62.240 -13.941 19.549 1.00 22.12 22 ASN B N 1
ATOM 786 C CA . ASN B 1 23 ? 61.103 -14.814 19.839 1.00 19.88 22 ASN B CA 1
ATOM 787 C C . ASN B 1 23 ? 61.358 -15.686 21.062 1.00 33.01 22 ASN B C 1
ATOM 788 O O . ASN B 1 23 ? 61.671 -16.871 20.929 1.00 41.28 22 ASN B O 1
ATOM 793 N N . PRO B 1 24 ? 61.232 -15.100 22.262 1.00 39.01 23 PRO B N 1
ATOM 794 C CA . PRO B 1 24 ? 61.565 -15.733 23.543 1.00 35.39 23 PRO B CA 1
ATOM 795 C C . PRO B 1 24 ? 60.827 -17.035 23.816 1.00 32.45 23 PRO B C 1
ATOM 796 O O . PRO B 1 24 ? 61.452 -18.052 24.102 1.00 30.75 23 PRO B O 1
ATOM 800 N N . SER B 1 25 ? 59.492 -17.003 23.723 1.00 41.84 24 SER B N 1
ATOM 801 C CA . SER B 1 25 ? 58.684 -18.174 24.020 1.00 55.71 24 SER B CA 1
ATOM 802 C C . SER B 1 25 ? 58.440 -19.002 22.763 1.00 56.42 24 SER B C 1
ATOM 803 O O . SER B 1 25 ? 57.296 -19.307 22.431 1.00 50.71 24 SER B O 1
ATOM 806 N N . SER B 1 26 ? 59.514 -19.369 22.077 1.00 45.73 25 SER B N 1
ATOM 807 C CA . SER B 1 26 ? 59.391 -20.051 20.792 1.00 34.44 25 SER B CA 1
ATOM 808 C C . SER B 1 26 ? 60.378 -21.204 20.642 1.00 36.48 25 SER B C 1
ATOM 809 O O . SER B 1 26 ? 61.489 -21.157 21.172 1.00 27.90 25 SER B O 1
ATOM 812 N N . LYS B 1 27 ? 59.961 -22.232 19.911 1.00 28.96 26 LYS B N 1
ATOM 813 C CA . LYS B 1 27 ? 60.836 -23.349 19.579 1.00 36.94 26 LYS B CA 1
ATOM 814 C C . LYS B 1 27 ? 61.454 -23.107 18.208 1.00 36.78 26 LYS B C 1
ATOM 815 O O . LYS B 1 27 ? 60.746 -22.997 17.212 1.00 34.99 26 LYS B O 1
ATOM 821 N N . VAL B 1 28 ? 62.784 -23.020 18.154 1.00 25.57 27 VAL B N 1
ATOM 822 C CA . VAL B 1 28 ? 63.462 -22.676 16.910 1.00 20.03 27 VAL B CA 1
ATOM 823 C C . VAL B 1 28 ? 64.298 -23.827 16.358 1.00 20.26 27 VAL B C 1
ATOM 824 O O . VAL B 1 28 ? 65.214 -24.314 17.018 1.00 36.20 27 VAL B O 1
ATOM 828 N N . GLN B 1 29 ? 63.971 -24.255 15.142 1.00 10.87 28 GLN B N 1
ATOM 829 C CA . GLN B 1 29 ? 64.743 -25.283 14.452 1.00 18.76 28 GLN B CA 1
ATOM 830 C C . GLN B 1 29 ? 6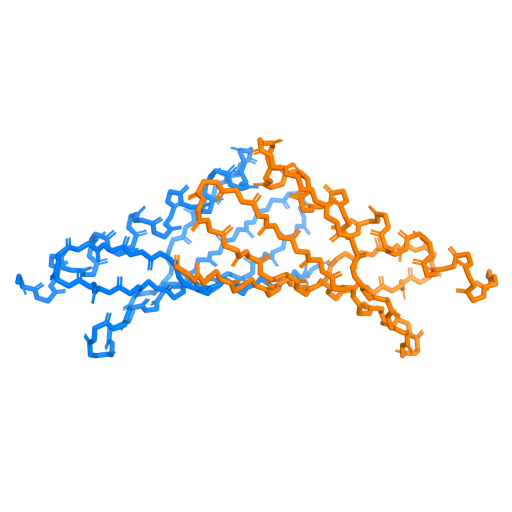5.390 -24.750 13.172 1.00 19.22 28 GLN B C 1
ATOM 831 O O . GLN B 1 29 ? 64.798 -23.941 12.456 1.00 13.12 28 GLN B O 1
ATOM 837 N N . VAL B 1 30 ? 66.613 -25.193 12.8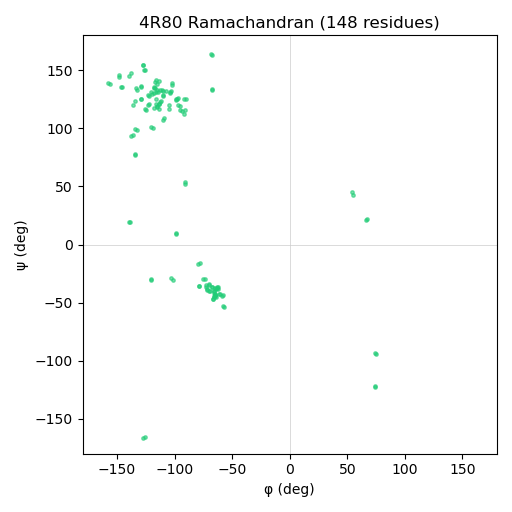95 1.00 27.04 29 VAL B N 1
ATOM 838 C CA . VAL B 1 30 ? 67.294 -24.815 11.661 1.00 21.27 29 VAL B CA 1
ATOM 839 C C . VAL B 1 30 ? 67.139 -25.918 10.617 1.00 15.01 29 VAL B C 1
ATOM 840 O O . VAL B 1 30 ? 67.479 -27.074 10.868 1.00 19.10 29 VAL B O 1
ATOM 844 N N . ARG B 1 31 ? 66.624 -25.555 9.446 1.00 14.31 30 ARG B N 1
ATOM 845 C CA . ARG B 1 31 ? 66.320 -26.537 8.409 1.00 14.80 30 ARG B CA 1
ATOM 846 C C . ARG B 1 31 ? 67.337 -26.596 7.268 1.00 14.47 30 ARG B C 1
ATOM 847 O O . ARG B 1 31 ? 67.524 -27.648 6.657 1.00 16.34 30 ARG B O 1
ATOM 855 N N . ARG B 1 32 ? 67.992 -25.475 6.980 1.00 16.64 31 ARG B N 1
ATOM 856 C CA . ARG B 1 32 ? 68.950 -25.437 5.880 1.00 11.26 31 ARG B CA 1
ATOM 857 C C . ARG B 1 32 ? 69.995 -24.336 6.025 1.00 19.01 31 ARG B C 1
ATOM 858 O O . ARG B 1 32 ? 69.684 -23.213 6.421 1.00 15.29 31 ARG B O 1
ATOM 866 N N . VAL B 1 33 ? 71.239 -24.674 5.702 1.00 21.89 32 VAL B N 1
ATOM 867 C CA . VAL B 1 33 ? 72.323 -23.701 5.663 1.00 16.55 32 VAL B CA 1
ATOM 868 C C . VAL B 1 33 ? 72.973 -23.698 4.282 1.00 18.96 32 VAL B C 1
ATOM 869 O O . VAL B 1 33 ? 73.355 -24.749 3.769 1.00 24.91 32 VAL B O 1
ATOM 873 N N . GLN B 1 34 ? 73.100 -22.518 3.681 1.00 17.26 33 GLN B N 1
ATOM 874 C CA . GLN B 1 34 ? 73.676 -22.403 2.344 1.00 17.62 33 GLN B CA 1
ATOM 875 C C . GLN B 1 34 ? 74.713 -21.289 2.283 1.00 21.05 33 GLN B C 1
ATOM 876 O O . GLN B 1 34 ? 74.475 -20.178 2.755 1.00 15.02 33 GLN B O 1
ATOM 882 N N . LYS B 1 35 ? 75.865 -21.595 1.693 1.00 27.16 34 LYS B N 1
ATOM 883 C CA . LYS B 1 35 ? 76.971 -20.647 1.641 1.00 26.59 34 LYS B CA 1
ATOM 884 C C . LYS B 1 35 ? 77.296 -20.194 0.221 1.00 31.33 34 LYS B C 1
ATOM 885 O O . LYS B 1 35 ? 77.430 -21.013 -0.689 1.00 32.90 34 LYS B O 1
ATOM 891 N N . GLN B 1 36 ? 77.421 -18.882 0.043 1.00 35.87 35 GLN B N 1
ATOM 892 C CA . GLN B 1 36 ? 77.813 -18.299 -1.236 1.00 28.33 35 GLN B CA 1
ATOM 893 C C . GLN B 1 36 ? 78.813 -17.173 -1.000 1.00 28.37 35 GLN B C 1
ATOM 894 O O . GLN B 1 36 ? 78.423 -16.029 -0.769 1.00 40.56 35 GLN B O 1
ATOM 900 N N . GLY B 1 37 ? 80.101 -17.494 -1.057 1.00 27.66 36 GLY B N 1
ATOM 901 C CA . GLY B 1 37 ? 81.131 -16.506 -0.791 1.00 32.05 36 GLY B CA 1
ATOM 902 C C . GLY B 1 37 ? 81.225 -16.182 0.688 1.00 39.87 36 GLY B C 1
ATOM 903 O O . GLY B 1 37 ? 81.452 -17.067 1.512 1.00 37.73 36 GLY B O 1
ATOM 904 N N . ASN B 1 38 ? 81.047 -14.908 1.025 1.00 35.17 37 ASN B N 1
ATOM 905 C CA . ASN B 1 38 ? 81.038 -14.477 2.418 1.00 35.82 37 ASN B CA 1
ATOM 906 C C . ASN B 1 38 ? 79.618 -14.316 2.956 1.00 31.05 37 ASN B C 1
ATOM 907 O O . ASN B 1 38 ? 79.412 -13.800 4.053 1.00 24.43 37 ASN B O 1
ATOM 912 N N . THR B 1 39 ? 78.643 -14.767 2.172 1.00 34.47 38 THR B N 1
ATOM 913 C CA . THR B 1 39 ? 77.237 -14.681 2.554 1.00 31.67 38 THR B CA 1
ATOM 914 C C . THR B 1 39 ? 76.673 -16.065 2.864 1.00 24.87 38 THR B C 1
ATOM 915 O O . THR B 1 39 ? 76.802 -16.992 2.066 1.00 31.67 38 THR B O 1
ATOM 919 N N . ILE B 1 40 ? 76.033 -16.198 4.024 1.00 19.13 39 ILE B N 1
ATOM 920 C CA . ILE B 1 40 ? 75.443 -17.469 4.421 1.00 20.41 39 ILE B CA 1
ATOM 921 C C . ILE B 1 40 ? 73.931 -17.334 4.535 1.00 18.86 39 ILE B C 1
ATOM 922 O O . ILE B 1 40 ? 73.427 -16.401 5.159 1.00 14.00 39 ILE B O 1
ATOM 927 N N . ARG B 1 41 ? 73.214 -18.269 3.922 1.00 19.86 40 ARG B N 1
ATOM 928 C CA . ARG B 1 41 ? 71.760 -18.257 3.935 1.00 17.31 40 ARG B CA 1
ATOM 929 C C . ARG B 1 41 ? 71.277 -19.332 4.902 1.00 21.12 40 ARG B C 1
ATOM 930 O O . ARG B 1 41 ? 71.523 -20.520 4.694 1.00 18.73 40 ARG B O 1
ATOM 938 N N . VAL B 1 42 ? 70.590 -18.912 5.960 1.00 14.65 41 VAL B N 1
ATOM 939 C CA . VAL B 1 42 ? 70.120 -19.837 6.986 1.00 9.75 41 VAL B CA 1
ATOM 940 C C . VAL B 1 42 ? 68.595 -19.891 7.059 1.00 14.01 41 VAL B C 1
ATOM 941 O O . VAL B 1 42 ? 67.943 -18.876 7.300 1.00 17.07 41 VAL B O 1
ATOM 945 N N . GLU B 1 43 ? 68.029 -21.076 6.856 1.00 17.59 42 GLU B N 1
ATOM 946 C CA . GLU B 1 43 ? 66.580 -21.246 6.933 1.00 12.94 42 GLU B CA 1
ATOM 947 C C . GLU B 1 43 ? 66.139 -21.800 8.285 1.00 12.74 42 GLU B C 1
ATOM 948 O O . GLU B 1 43 ? 66.612 -22.849 8.722 1.00 17.64 42 GLU B O 1
ATOM 954 N N . LEU B 1 44 ? 65.230 -21.085 8.941 1.00 11.53 43 LEU B N 1
ATOM 955 C CA . LEU B 1 44 ? 64.720 -21.491 10.247 1.00 15.26 43 LEU B CA 1
ATOM 956 C C . LEU B 1 44 ? 63.196 -21.524 10.243 1.00 9.95 43 LEU B C 1
ATOM 957 O O . LEU B 1 44 ? 62.556 -20.833 9.453 1.00 16.13 43 LEU B O 1
ATOM 962 N N . GLU B 1 45 ? 62.617 -22.332 11.125 1.00 20.85 44 GLU B N 1
ATOM 963 C CA . GLU B 1 45 ? 61.167 -22.446 11.209 1.00 18.67 44 GLU B CA 1
ATOM 964 C C . GLU B 1 45 ? 60.666 -22.268 12.640 1.00 18.04 44 GLU B C 1
ATOM 965 O O . GLU B 1 45 ? 61.242 -22.815 13.580 1.00 20.70 44 GLU B O 1
ATOM 971 N N . ILE B 1 46 ? 59.592 -21.502 12.797 1.00 25.94 45 ILE B N 1
ATOM 972 C CA . ILE B 1 46 ? 58.959 -21.348 14.101 1.00 27.58 45 ILE B CA 1
ATOM 973 C C 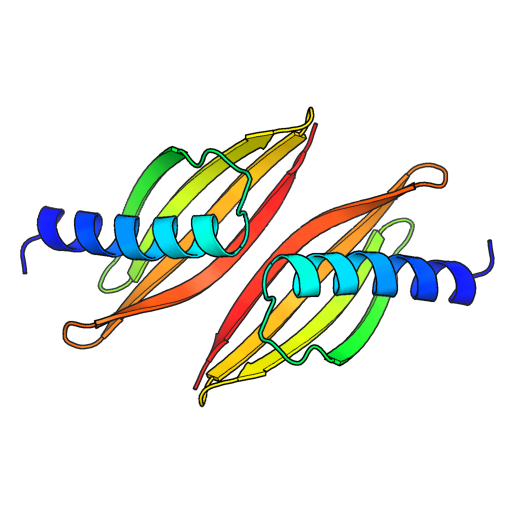. ILE B 1 46 ? 57.559 -21.938 14.041 1.00 31.57 45 ILE B C 1
ATOM 974 O O . ILE B 1 46 ? 56.806 -21.665 13.109 1.00 37.68 45 ILE B O 1
ATOM 979 N N . THR B 1 47 ? 57.216 -22.748 15.038 1.00 34.84 46 THR B N 1
ATOM 980 C CA . THR B 1 47 ? 55.903 -23.378 15.099 1.00 47.25 46 THR B CA 1
ATOM 981 C C . THR B 1 47 ? 55.305 -23.263 16.496 1.00 53.16 46 THR B C 1
ATOM 982 O O . THR B 1 47 ? 55.647 -24.027 17.394 1.00 64.20 46 THR B O 1
ATOM 986 N N . GLU B 1 48 ? 54.415 -22.288 16.680 1.00 45.27 47 GLU B N 1
ATOM 987 C CA . GLU B 1 48 ? 53.815 -22.042 17.985 1.00 54.87 47 GLU B CA 1
ATOM 988 C C . GLU B 1 48 ? 52.393 -21.502 17.845 1.00 57.77 47 GLU B C 1
ATOM 989 O O . GLU B 1 48 ? 52.097 -20.731 16.927 1.00 45.92 47 GLU B O 1
ATOM 995 N N . ASN B 1 49 ? 51.521 -21.916 18.762 1.00 65.53 48 ASN B N 1
ATOM 996 C CA . ASN B 1 49 ? 50.155 -21.402 18.831 1.00 52.16 48 ASN B CA 1
ATOM 997 C C . ASN B 1 49 ? 49.387 -21.531 17.517 1.00 59.91 48 ASN B C 1
ATOM 998 O O . ASN B 1 49 ? 48.731 -20.587 17.078 1.00 53.80 48 ASN B O 1
ATOM 1003 N N . GLY B 1 50 ? 49.490 -22.697 16.887 1.00 56.73 49 GLY B N 1
ATOM 1004 C CA . GLY B 1 50 ? 48.788 -22.961 15.644 1.00 51.08 49 GLY B CA 1
ATOM 1005 C C . GLY B 1 50 ? 49.282 -22.130 14.475 1.00 48.95 49 GLY B C 1
ATOM 1006 O O . GLY B 1 50 ? 48.563 -21.931 13.496 1.00 58.15 49 GLY B O 1
ATOM 1007 N N . LYS B 1 51 ? 50.515 -21.643 14.575 1.00 47.89 50 LYS B N 1
ATOM 1008 C CA . LYS B 1 51 ? 51.111 -20.858 13.501 1.00 44.26 50 LYS B CA 1
ATOM 1009 C C . LYS B 1 51 ? 52.455 -21.438 13.077 1.00 41.62 50 LYS B C 1
ATOM 1010 O O . LYS B 1 51 ? 53.168 -22.035 13.881 1.00 36.72 50 LYS B O 1
ATOM 1016 N N . LYS B 1 52 ? 52.798 -21.257 11.801 1.00 33.06 51 LYS B N 1
ATOM 1017 C CA . LYS B 1 52 ? 54.076 -21.721 11.280 1.00 32.25 51 LYS B CA 1
ATOM 1018 C C . LYS B 1 52 ? 54.817 -20.570 10.615 1.00 19.76 51 LYS B C 1
ATOM 1019 O O . LYS B 1 52 ? 54.353 -20.014 9.623 1.00 30.71 51 LYS B O 1
ATOM 1025 N N . THR B 1 53 ? 55.975 -20.217 11.161 1.00 27.52 52 THR B N 1
ATOM 1026 C CA . THR B 1 53 ? 56.724 -19.077 10.650 1.00 25.97 52 THR B CA 1
ATOM 1027 C C . THR B 1 53 ? 58.046 -19.507 10.026 1.00 21.76 52 THR B C 1
ATOM 1028 O O . THR B 1 53 ? 58.921 -20.043 10.696 1.00 18.28 52 THR B O 1
ATOM 1032 N N . ASN B 1 54 ? 58.182 -19.265 8.718 1.00 19.76 53 ASN B N 1
ATOM 1033 C CA . ASN B 1 54 ? 59.424 -19.551 8.018 1.00 21.80 53 ASN B CA 1
ATOM 1034 C C . ASN B 1 54 ? 60.344 -18.336 7.994 1.00 20.75 53 ASN B C 1
ATOM 1035 O O . ASN B 1 54 ? 59.951 -17.257 7.550 1.00 24.42 53 ASN B O 1
ATOM 1040 N N . ILE B 1 55 ? 61.570 -18.518 8.476 1.00 15.59 54 ILE B N 1
ATOM 1041 C CA . ILE B 1 55 ? 62.531 -17.424 8.555 1.00 16.81 54 ILE B CA 1
ATOM 1042 C C . ILE B 1 55 ? 63.802 -17.695 7.753 1.00 16.33 54 ILE B C 1
ATOM 1043 O O . ILE B 1 55 ? 64.404 -18.764 7.862 1.00 14.03 54 ILE B O 1
ATOM 1048 N N . THR B 1 56 ? 64.195 -16.719 6.945 1.00 16.38 55 THR B N 1
ATOM 1049 C CA . THR B 1 56 ? 65.455 -16.772 6.221 1.00 12.66 55 THR B CA 1
ATOM 1050 C C . THR B 1 56 ? 66.353 -15.651 6.728 1.00 15.78 55 THR B C 1
ATOM 1051 O O . THR B 1 56 ? 66.002 -14.474 6.640 1.00 12.65 55 THR B O 1
ATOM 1055 N N . VAL B 1 57 ? 67.507 -16.022 7.276 1.00 16.44 56 VAL B N 1
ATOM 1056 C CA . VAL B 1 57 ? 68.453 -15.036 7.776 1.00 16.73 56 VAL B CA 1
ATOM 1057 C C . VAL B 1 57 ? 69.713 -15.037 6.928 1.00 14.53 56 VAL B C 1
ATOM 1058 O O . VAL B 1 57 ? 70.376 -16.060 6.769 1.00 18.43 56 VAL B O 1
ATOM 1062 N N . GLU B 1 58 ? 70.033 -13.871 6.376 1.00 16.94 57 GLU B N 1
ATOM 1063 C CA . GLU B 1 58 ? 71.244 -13.708 5.595 1.00 14.72 57 GLU B CA 1
ATOM 1064 C C . GLU B 1 58 ? 72.387 -13.248 6.492 1.00 17.74 57 GLU B C 1
ATOM 1065 O O . GLU B 1 58 ? 72.377 -12.126 6.997 1.00 13.09 57 GLU B O 1
ATOM 1071 N N . VAL B 1 59 ? 73.377 -14.113 6.679 1.00 12.36 58 VAL B N 1
ATOM 1072 C CA . VAL B 1 59 ? 74.525 -13.778 7.509 1.00 16.57 58 VAL B CA 1
ATOM 1073 C C . VAL B 1 59 ? 75.728 -13.457 6.635 1.00 19.64 58 VAL B C 1
ATOM 1074 O O . VAL B 1 59 ? 76.052 -14.200 5.709 1.00 24.28 58 VAL B O 1
ATOM 1078 N N . GLU B 1 60 ? 76.384 -12.341 6.932 1.00 13.23 59 GLU B N 1
ATOM 1079 C CA . GLU B 1 60 ? 77.555 -11.927 6.175 1.00 22.41 59 GLU B CA 1
ATOM 1080 C C . GLU B 1 60 ? 78.812 -12.055 7.024 1.00 26.64 59 GLU B C 1
ATOM 1081 O O . GLU B 1 60 ? 78.847 -11.608 8.170 1.00 24.23 59 GLU B O 1
ATOM 1087 N N . LYS B 1 61 ? 79.843 -12.668 6.453 1.00 21.21 60 LYS B N 1
ATOM 1088 C CA . LYS B 1 61 ? 81.135 -12.769 7.118 1.00 17.71 60 LYS B CA 1
ATOM 1089 C C . LYS B 1 61 ? 82.042 -11.633 6.659 1.00 28.71 60 LYS B C 1
ATOM 1090 O O . LYS B 1 61 ? 82.405 -11.549 5.486 1.00 29.56 60 LYS B O 1
ATOM 1096 N N . GLN B 1 62 ? 82.404 -10.762 7.596 1.00 33.80 61 GLN B N 1
ATOM 1097 C CA . GLN B 1 62 ? 83.242 -9.607 7.298 1.00 35.18 61 GLN B CA 1
ATOM 1098 C C . GLN B 1 62 ? 84.543 -9.682 8.087 1.00 34.50 61 GLN B C 1
ATOM 1099 O O . GLN B 1 62 ? 84.578 -9.350 9.272 1.00 38.09 61 GLN B O 1
ATOM 1105 N N . GLY B 1 63 ? 85.611 -10.120 7.428 1.00 38.34 62 GLY B N 1
ATOM 1106 C CA . GLY B 1 63 ? 86.866 -10.367 8.113 1.00 42.35 62 GLY B CA 1
ATOM 1107 C C . GLY B 1 63 ? 86.755 -11.642 8.924 1.00 41.16 62 GLY B C 1
ATOM 1108 O O . GLY B 1 63 ? 86.985 -12.738 8.415 1.00 56.04 62 GLY B O 1
ATOM 1109 N N . ASN B 1 64 ? 86.395 -11.495 10.195 1.00 35.86 63 ASN B N 1
ATOM 1110 C CA . ASN B 1 64 ? 86.115 -12.643 11.046 1.00 38.25 63 ASN B CA 1
ATOM 1111 C C . ASN B 1 64 ? 84.895 -12.399 11.924 1.00 40.87 63 ASN B C 1
ATOM 1112 O O . ASN B 1 64 ? 84.701 -13.068 12.939 1.00 43.58 63 ASN B O 1
ATOM 1117 N N . THR B 1 65 ? 84.074 -11.434 11.529 1.00 38.95 64 THR B N 1
ATOM 1118 C CA . THR B 1 65 ? 82.821 -11.191 12.223 1.00 36.46 64 THR B CA 1
ATOM 1119 C C . THR B 1 65 ? 81.675 -11.776 11.412 1.00 36.83 64 THR B C 1
ATOM 1120 O O . THR B 1 65 ? 81.642 -11.641 10.190 1.00 33.78 64 THR B O 1
ATOM 1124 N N . PHE B 1 66 ? 80.739 -12.425 12.093 1.00 21.01 65 PHE B N 1
ATOM 1125 C CA . PHE B 1 66 ? 79.559 -12.952 11.427 1.00 19.26 65 PHE B CA 1
ATOM 1126 C C . PHE B 1 66 ? 78.352 -12.132 11.853 1.00 15.05 65 PHE B C 1
ATOM 1127 O O . PHE B 1 66 ? 77.875 -12.237 12.981 1.00 19.61 65 PHE B O 1
ATOM 1135 N N . THR B 1 67 ? 77.859 -11.310 10.929 1.00 12.34 66 THR B N 1
ATOM 1136 C CA . THR B 1 67 ? 76.803 -10.358 11.236 1.00 25.70 66 THR B CA 1
ATOM 1137 C C . THR B 1 67 ? 75.534 -10.616 10.432 1.00 10.84 66 THR B C 1
ATOM 1138 O O . THR B 1 67 ? 75.586 -10.885 9.233 1.00 8.13 66 THR B O 1
ATOM 1142 N N . VAL B 1 68 ? 74.394 -10.557 11.110 1.00 14.33 67 VAL B N 1
ATOM 1143 C CA . VAL B 1 68 ? 73.112 -10.660 10.435 1.00 13.64 67 VAL B CA 1
ATOM 1144 C C . VAL B 1 68 ? 72.920 -9.417 9.574 1.00 11.57 67 VAL B C 1
ATOM 1145 O O . VAL B 1 68 ? 73.144 -8.297 10.034 1.00 22.07 67 VAL B O 1
ATOM 1149 N N . LYS B 1 69 ? 72.511 -9.615 8.327 1.00 13.47 68 LYS B N 1
ATOM 1150 C CA . LYS B 1 69 ? 72.350 -8.501 7.401 1.00 14.86 68 LYS B CA 1
ATOM 1151 C C . LYS B 1 69 ? 70.919 -8.402 6.882 1.00 21.97 68 LYS B C 1
ATOM 1152 O O . LYS B 1 69 ? 70.437 -7.313 6.570 1.00 17.66 68 LYS B O 1
ATOM 1158 N N . ARG B 1 70 ? 70.241 -9.542 6.791 1.00 17.07 69 ARG B N 1
ATOM 1159 C CA . ARG B 1 70 ? 68.874 -9.574 6.283 1.00 20.65 69 ARG B CA 1
ATOM 1160 C C . ARG B 1 70 ? 68.025 -10.649 6.958 1.00 19.66 69 ARG B C 1
ATOM 1161 O O . ARG B 1 70 ? 68.469 -11.783 7.139 1.00 12.57 69 ARG B O 1
ATOM 1169 N N . ILE B 1 71 ? 66.802 -10.282 7.331 1.00 20.28 70 ILE B N 1
ATOM 1170 C CA . ILE B 1 71 ? 65.863 -11.223 7.931 1.00 14.24 70 ILE B CA 1
ATOM 1171 C C . ILE B 1 71 ? 64.516 -11.177 7.217 1.00 15.76 70 ILE B C 1
ATOM 1172 O O . ILE B 1 71 ? 63.909 -10.114 7.090 1.00 13.36 70 ILE B O 1
ATOM 1177 N N . THR B 1 72 ? 64.053 -12.333 6.751 1.00 17.47 71 THR B N 1
ATOM 1178 C CA . THR B 1 72 ? 62.763 -12.429 6.074 1.00 19.41 71 THR B CA 1
ATOM 1179 C C . THR B 1 72 ? 61.859 -13.427 6.790 1.00 19.30 71 THR B C 1
ATOM 1180 O O . THR B 1 72 ? 62.205 -14.600 6.928 1.00 21.40 71 THR B O 1
ATOM 1184 N N . GLU B 1 73 ? 60.700 -12.958 7.244 1.00 23.61 72 GLU B N 1
ATOM 1185 C CA . GLU B 1 73 ? 59.769 -13.809 7.977 1.00 20.86 72 GLU B CA 1
ATOM 1186 C C . GLU B 1 73 ? 58.454 -14.008 7.229 1.00 17.14 72 GLU B C 1
ATOM 1187 O O . GLU B 1 73 ? 57.905 -13.065 6.660 1.00 15.30 72 GLU B O 1
ATOM 1193 N N . THR B 1 74 ? 57.953 -15.240 7.236 1.00 17.04 73 THR B N 1
ATOM 1194 C CA . THR B 1 74 ? 56.649 -15.541 6.657 1.00 22.42 73 THR B CA 1
ATOM 1195 C C . THR B 1 74 ? 55.850 -16.457 7.578 1.00 26.82 73 THR B C 1
ATOM 1196 O O . THR B 1 74 ? 56.280 -17.569 7.882 1.00 23.88 73 THR B O 1
ATOM 1200 N N . VAL B 1 75 ? 54.688 -15.986 8.017 1.00 28.63 74 VAL B N 1
ATOM 1201 C CA . VAL B 1 75 ? 53.830 -16.754 8.916 1.00 33.01 74 VAL B CA 1
ATOM 1202 C C . VAL B 1 75 ? 52.592 -17.268 8.183 1.00 29.57 74 VAL B C 1
ATOM 1203 O O . VAL B 1 75 ? 51.921 -16.511 7.481 1.00 27.92 74 VAL B O 1
ATOM 1207 N N . GLY B 1 76 ? 52.289 -18.552 8.348 1.00 22.16 75 GLY B N 1
ATOM 1208 C CA . GLY B 1 76 ? 51.163 -19.157 7.661 1.00 27.53 75 GLY B CA 1
ATOM 1209 C C . GLY B 1 76 ? 50.173 -19.853 8.577 1.00 41.27 75 GLY B C 1
ATOM 1210 O O . GLY B 1 76 ? 50.194 -19.655 9.792 1.00 33.83 75 GLY B O 1
ATOM 1211 N N . SER B 1 77 ? 49.305 -20.666 7.977 1.00 57.73 76 SER B N 1
ATOM 1212 C CA . SER B 1 77 ? 48.252 -21.390 8.690 1.00 46.53 76 SER B CA 1
ATOM 1213 C C . SER B 1 77 ? 47.326 -20.449 9.459 1.00 42.16 76 SER B C 1
ATOM 1214 O O . SER B 1 77 ? 47.417 -20.333 10.681 1.00 52.61 76 SER B O 1
#

Sequence (152 aa):
PSEEEEKRRAKQVAKEKILEQNPSSKVQVRRVQKQGNTIRVELEITENGKKTNITVEVEKQGNTFTVKRITETVGSPSEEEEKRRAKQVAKEKILEQNPSSKVQVRRVQKQGNTIRVELEITENGKKTNITVEVEKQGNTFTVKRITETVGS

Radius of gyration: 16.38 Å; Cα contacts (8 Å, |Δi|>4): 322; chains: 2; bounding box: 52×33×26 Å

Secondary structure (DSSP, 8-state):
--HHHHHHHHHHHHHHHHHHH-TT--EEEEEEEEETTEEEEEEEEEETTEEEEEEEEEEEETTEEEEEEEEEEEE-/--HHHHHHHHHHHHHHHHHHH-TT--EEEEEEEEETTEEEEEEEEEETTEEEEEEEEEEEETTEEEEEEEEEEEE-

Solvent-accessible surface area: 8783 Å² total; per-residue (Å²): 100,72,90,119,59,11,55,105,60,0,57,89,52,0,69,91,60,0,61,107,6,16,112,102,8,182,14,87,40,160,117,33,61,58,108,51,83,34,0,76,0,66,4,25,4,102,58,142,70,101,82,18,69,1,50,0,41,0,48,26,135,62,84,85,19,52,14,93,100,3,38,4,59,15,26,131,103,74,118,116,60,16,49,101,60,0,69,89,49,0,73,96,61,0,66,115,6,14,111,104,14,163,19,83,45,162,125,33,52,77,98,53,90,43,1,88,0,44,4,23,4,77,58,139,68,103,95,18,59,3,30,0,56,0,55,34,80,67,92,82,21,27,14,67,93,0,17,7,41,28,26,124

Foldseek 3Di:
DDPVVLQVVLQVQVVVVVCVVPVPWDKDWDDWADDPQKIWTWIWTDPDNKIKIKIWIWGADPHDTHTDDIDIDIDD/DDPVVLQVVLQCQVQVVVCVVPVPWDKDWDDWDDDPQKIWTWIWTDPDNKIKIKIWIWGADPHDTHTDDIDIDMDD

CATH classification: 3.10.450.630

Nearest PDB structures (foldseek):
  4r80-assembly2_B  TM=1.010E+00  e=1.257E-12  synthetic construct
  5kph-assembly1_A  TM=9.183E-01  e=4.259E-08  synthetic construct
  3fka-assembly1_D  TM=8.150E-01  e=6.678E-03  Ruegeria pomeroyi DSS-3
  4q53-assembly1_A  TM=6.823E-01  e=4.402E-02  Bacteroides uniformis ATCC 8492
  6w3w-assembly1_A  TM=7.330E-01  e=6.650E-02  synthetic construct